Protein AF-K9PIJ1-F1 (afdb_monomer)

pLDDT: mean 79.48, std 16.24, range [46.06, 96.81]

Sequence (93 aa):
MLSHLKSKKNILQNTKIRVSGTPSKIALCIIFFIILPICTFTTFSYIFSLFTYDEASSNPTSIPWIDNKSECLHTHRTWQDNKCWDAEHNPTF

Nearest PDB structures (foldseek):
  4bpx-assembly1_D  TM=5.074E-01  e=7.987E+00  Homo sapiens

Radius of gyration: 33.34 Å; Cα contacts (8 Å, |Δi|>4): 64; chains: 1; bounding box: 43×40×91 Å

Solvent-accessible surface area (backbone atoms only — not comparable to full-atom values): 5657 Å² total; per-residue (Å²): 118,71,66,60,54,54,52,53,52,55,54,61,62,69,68,59,77,80,76,87,55,66,65,67,62,54,52,51,50,54,51,48,69,54,48,50,57,51,55,51,48,53,53,48,52,52,55,49,49,62,72,63,66,74,69,76,64,58,50,60,43,74,46,89,89,44,84,45,65,70,61,28,50,73,70,76,37,49,72,55,94,88,34,23,34,42,56,88,40,41,86,90,110

Foldseek 3Di:
DVVVVVVVVVVVVVPPPPPPDDVVVVVVVVVCVVVVVVVVVVVVVVVVVVVPPPDLPQPKDWDPVDQDPVVLVVVVFDQDPSTTIDRPDRPVD

Secondary structure (DSSP, 8-state):
-HHHHHHHHHHHHHT-----S-HHHHHHHHHHHHHHHHHHHHHHHHHHHHHS--------EEETT---HHHHHHTT-EEETTEEEE----TT-

Structure (mmCIF, N/CA/C/O backbone):
data_AF-K9PIJ1-F1
#
_entry.id   AF-K9PIJ1-F1
#
loop_
_atom_site.group_PDB
_atom_site.id
_atom_site.type_symbol
_atom_site.label_atom_id
_atom_site.label_alt_id
_atom_site.label_comp_id
_atom_site.label_asym_id
_atom_site.label_entity_id
_atom_site.label_seq_id
_atom_site.pdbx_PDB_ins_code
_atom_site.Cartn_x
_atom_site.Cartn_y
_atom_site.Cartn_z
_atom_site.occupancy
_atom_site.B_iso_or_equiv
_atom_site.auth_seq_id
_atom_site.auth_comp_id
_atom_site.auth_asym_id
_atom_site.auth_atom_id
_atom_site.pdbx_PDB_model_num
ATOM 1 N N . MET A 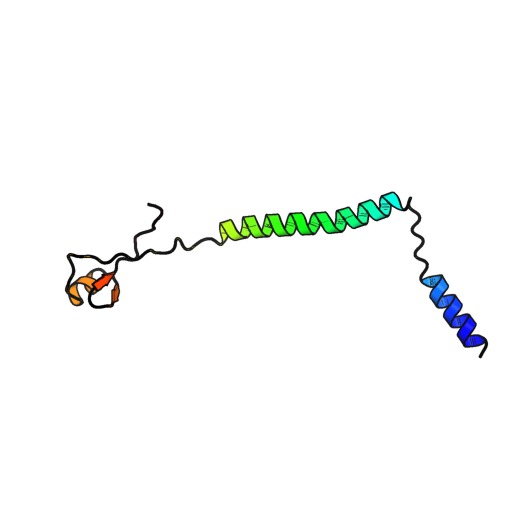1 1 ? -12.175 -27.602 54.481 1.00 55.97 1 MET A N 1
ATOM 2 C CA . MET A 1 1 ? -13.161 -27.126 53.477 1.00 55.97 1 MET A CA 1
ATOM 3 C C . MET A 1 1 ? -13.527 -25.641 53.639 1.00 55.97 1 MET A C 1
ATOM 5 O O . MET A 1 1 ? -13.556 -24.928 52.645 1.00 55.97 1 MET A O 1
ATOM 9 N N . LEU A 1 2 ? -13.726 -25.133 54.864 1.00 57.50 2 LEU A N 1
ATOM 10 C CA . LEU A 1 2 ? -14.074 -23.721 55.134 1.00 57.50 2 LEU A CA 1
ATOM 11 C C . LEU A 1 2 ? -12.984 -22.683 54.774 1.00 57.50 2 LEU A C 1
ATOM 13 O O . LEU A 1 2 ? -13.304 -21.554 54.404 1.00 57.50 2 LEU A O 1
ATOM 17 N N . SER A 1 3 ? -11.702 -23.054 54.822 1.00 57.59 3 SER A N 1
ATOM 18 C CA . SER A 1 3 ? -10.574 -22.161 54.498 1.00 57.59 3 SER A CA 1
ATOM 19 C C . SER A 1 3 ? -10.509 -21.768 53.015 1.00 57.59 3 SER A C 1
ATOM 21 O O . SER A 1 3 ? -10.215 -20.616 52.695 1.00 57.59 3 SER A O 1
ATOM 23 N N . HIS A 1 4 ? -10.865 -22.683 52.108 1.00 54.81 4 HIS A N 1
ATOM 24 C CA . HIS A 1 4 ? -10.907 -22.423 50.664 1.00 54.81 4 HIS A CA 1
ATOM 25 C C . HIS A 1 4 ? -12.021 -21.449 50.268 1.00 54.81 4 HIS A C 1
ATOM 27 O O . HIS A 1 4 ? -11.826 -20.614 49.386 1.00 54.81 4 HIS A O 1
ATOM 33 N N . LEU A 1 5 ? -13.172 -21.513 50.944 1.00 60.50 5 LEU A N 1
ATOM 34 C CA . LEU A 1 5 ? -14.277 -20.580 50.711 1.00 60.50 5 LEU A CA 1
ATOM 35 C C . LEU A 1 5 ? -13.913 -19.166 51.171 1.00 60.50 5 LEU A C 1
ATOM 37 O O . LEU A 1 5 ? -14.212 -18.197 50.475 1.00 60.50 5 LEU A O 1
ATOM 41 N N . LYS A 1 6 ? -13.202 -19.042 52.297 1.00 57.25 6 LYS A N 1
ATOM 42 C CA . LYS A 1 6 ? -12.710 -17.753 52.805 1.00 57.25 6 LYS A CA 1
ATOM 43 C C . LYS A 1 6 ? -11.649 -17.148 51.875 1.00 57.25 6 LYS A C 1
ATOM 45 O O . LYS A 1 6 ? -11.713 -15.961 51.572 1.00 57.25 6 LYS A O 1
ATOM 50 N N . SER A 1 7 ? -10.742 -17.977 51.352 1.00 59.75 7 SER A N 1
ATOM 51 C CA . SER A 1 7 ? -9.727 -17.576 50.366 1.00 59.75 7 SER A CA 1
ATOM 52 C C . SER A 1 7 ? -10.351 -17.096 49.046 1.00 59.75 7 SER A C 1
ATOM 54 O O . SER A 1 7 ? -10.058 -15.985 48.605 1.00 59.75 7 SER A O 1
ATOM 56 N N . LYS A 1 8 ? -11.306 -17.845 48.470 1.00 57.50 8 LYS A N 1
ATOM 57 C CA . LYS A 1 8 ? -12.029 -17.419 47.255 1.00 57.50 8 LYS A CA 1
ATOM 58 C C . LYS A 1 8 ? -12.810 -16.120 47.451 1.00 57.50 8 LYS A C 1
ATOM 60 O O . LYS A 1 8 ? -12.824 -15.280 46.556 1.00 57.50 8 LYS A O 1
ATOM 65 N N . LYS A 1 9 ? -13.438 -15.936 48.616 1.00 56.56 9 LYS A N 1
ATOM 66 C CA . LYS A 1 9 ? -14.203 -14.722 48.933 1.00 56.56 9 LYS A CA 1
ATOM 67 C C . LYS A 1 9 ? -13.300 -13.486 49.005 1.00 56.56 9 LYS A C 1
ATOM 69 O O . LYS A 1 9 ? -13.679 -12.440 48.493 1.00 56.56 9 LYS A O 1
ATOM 74 N N . ASN A 1 10 ? -12.094 -13.630 49.551 1.00 54.22 10 ASN A N 1
ATOM 75 C CA . ASN A 1 10 ? -11.105 -12.553 49.606 1.00 54.22 10 ASN A CA 1
ATOM 76 C C . ASN A 1 10 ? -10.526 -12.214 48.223 1.00 54.22 10 ASN A C 1
ATOM 78 O O . ASN A 1 10 ? -10.308 -11.042 47.939 1.00 54.22 10 ASN A O 1
ATOM 82 N N . ILE A 1 11 ? -10.335 -13.204 47.342 1.00 57.62 11 ILE A N 1
ATOM 83 C CA . ILE A 1 11 ? -9.883 -12.978 45.957 1.00 57.62 11 ILE A CA 1
ATOM 84 C C . ILE A 1 11 ? -10.955 -12.227 45.154 1.00 57.62 11 ILE A C 1
ATOM 86 O O . ILE A 1 11 ? -10.649 -11.215 44.531 1.00 57.62 11 ILE A O 1
ATOM 90 N N . LEU A 1 12 ? -12.222 -12.654 45.234 1.00 56.91 12 LEU A N 1
ATOM 91 C CA . LEU A 1 12 ? -13.333 -12.030 44.500 1.00 56.91 12 LEU A CA 1
ATOM 92 C C . LEU A 1 12 ? -13.630 -10.595 44.972 1.00 56.91 12 LEU A C 1
ATOM 94 O O . LEU A 1 12 ? -14.048 -9.746 44.189 1.00 56.91 12 LEU A O 1
ATOM 98 N N . GLN A 1 13 ? -13.418 -10.315 46.261 1.00 56.06 13 GLN A N 1
ATOM 99 C CA . GLN A 1 13 ? -13.567 -8.971 46.823 1.00 56.06 13 GLN A CA 1
ATOM 100 C C . GLN A 1 13 ? -12.422 -8.031 46.423 1.00 56.06 13 GLN A C 1
ATOM 102 O O . GLN A 1 13 ? -12.651 -6.827 46.315 1.00 56.06 13 GLN A O 1
ATOM 107 N N . ASN A 1 14 ? -11.226 -8.565 46.157 1.00 52.00 14 ASN A N 1
ATOM 108 C CA . ASN A 1 14 ? -10.067 -7.787 45.715 1.00 52.00 14 ASN A CA 1
ATOM 109 C C . ASN A 1 14 ? -10.168 -7.388 44.226 1.00 52.00 14 ASN A C 1
ATOM 111 O O . ASN A 1 14 ? -9.649 -6.356 43.821 1.00 52.00 14 ASN A O 1
ATOM 115 N N . THR A 1 15 ? -10.929 -8.130 43.411 1.00 54.44 15 THR A N 1
ATOM 116 C CA . THR A 1 15 ? -11.199 -7.789 41.996 1.00 54.44 15 THR A CA 1
ATOM 117 C C . THR A 1 15 ? -12.34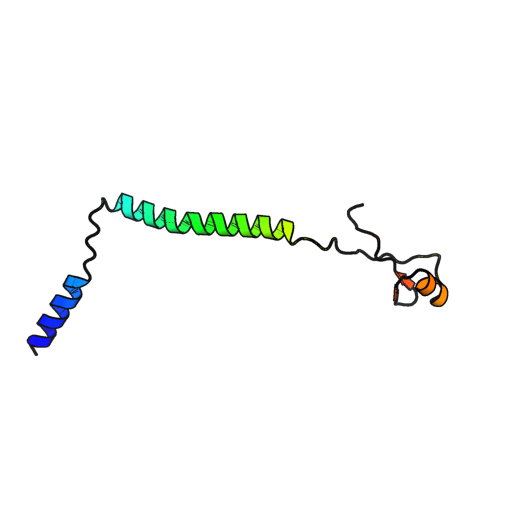3 -6.785 41.801 1.00 54.44 15 THR A C 1
ATOM 119 O O . THR A 1 15 ? -12.776 -6.538 40.675 1.00 54.44 15 THR A O 1
ATOM 122 N N . LYS A 1 16 ? -12.868 -6.176 42.871 1.00 46.06 16 LYS A N 1
ATOM 123 C CA . LYS A 1 16 ? -13.875 -5.118 42.751 1.00 46.06 16 LYS A CA 1
ATOM 124 C C . LYS A 1 16 ? -13.175 -3.792 42.471 1.00 46.06 16 LYS A C 1
ATOM 126 O O . LYS A 1 16 ? -12.969 -2.988 43.378 1.00 46.06 16 LYS A O 1
ATOM 131 N N . ILE A 1 17 ? -12.819 -3.571 41.206 1.00 62.22 17 ILE A N 1
ATOM 132 C CA . ILE A 1 17 ? -12.352 -2.274 40.710 1.00 62.22 17 ILE A CA 1
ATOM 133 C C . ILE A 1 17 ? -13.427 -1.243 41.077 1.00 62.22 17 ILE A C 1
ATOM 135 O O . ILE A 1 17 ? -14.514 -1.224 40.497 1.00 62.22 17 ILE A O 1
ATOM 139 N N . ARG A 1 18 ? -13.166 -0.414 42.097 1.00 55.69 18 ARG A N 1
ATOM 140 C CA . ARG A 1 18 ? -14.022 0.730 42.427 1.00 55.69 18 ARG A CA 1
ATOM 141 C C . ARG A 1 18 ? -13.834 1.772 41.338 1.00 55.69 18 ARG A C 1
ATOM 143 O O . ARG A 1 18 ? -13.020 2.680 41.445 1.00 55.69 18 ARG A O 1
ATOM 150 N N . VAL A 1 19 ? -14.638 1.629 40.300 1.00 56.62 19 VAL A N 1
ATOM 151 C CA . VAL A 1 19 ? -14.984 2.691 39.367 1.00 56.62 19 VAL A CA 1
ATOM 152 C C . VAL A 1 19 ? -15.766 3.743 40.166 1.00 56.62 19 VAL A C 1
ATOM 154 O O . VAL A 1 19 ? -16.987 3.705 40.277 1.00 56.62 19 VAL A O 1
ATOM 157 N N . SER A 1 20 ? -15.029 4.649 40.811 1.00 61.00 20 SER A N 1
ATOM 158 C CA . SER A 1 20 ? -15.562 5.843 41.473 1.00 61.00 20 SER A CA 1
ATOM 159 C C . SER A 1 20 ? -15.551 7.001 40.480 1.00 61.00 20 SER A C 1
ATOM 161 O O . SER A 1 20 ? -14.809 7.969 40.607 1.00 61.00 20 SER A O 1
ATOM 163 N N . GLY A 1 21 ? -16.363 6.861 39.446 1.00 57.72 21 GLY A N 1
ATOM 164 C CA . GLY A 1 21 ? -16.697 7.899 38.485 1.00 57.72 21 GLY A CA 1
ATOM 165 C C . GLY A 1 21 ? -18.095 7.584 37.989 1.00 57.72 21 GLY A C 1
ATOM 166 O O . GLY A 1 21 ? -18.448 6.408 37.891 1.00 57.72 21 GLY A O 1
ATOM 16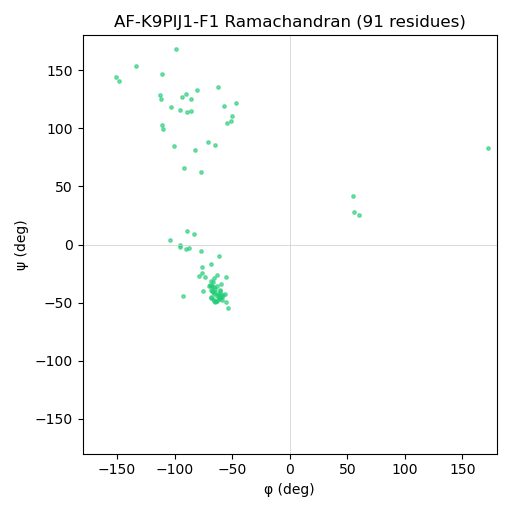7 N N . THR A 1 22 ? -18.914 8.604 37.729 1.00 70.75 22 THR A N 1
ATOM 168 C CA . THR A 1 22 ? -20.226 8.394 37.108 1.00 70.75 22 THR A CA 1
ATOM 169 C C . THR A 1 22 ? -20.036 7.445 35.918 1.00 70.75 22 THR A C 1
ATOM 171 O O . THR A 1 22 ? -19.204 7.741 35.059 1.00 70.75 22 THR A O 1
ATOM 174 N N . PRO A 1 23 ? -20.712 6.281 35.877 1.00 76.94 23 PRO A N 1
ATOM 175 C CA . PRO A 1 23 ? -20.393 5.197 34.939 1.00 76.94 23 PRO A CA 1
ATOM 176 C C . PRO A 1 23 ? -20.407 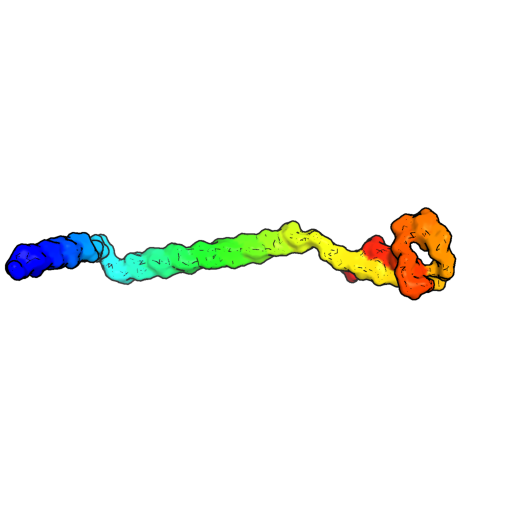5.667 33.478 1.00 76.94 23 PRO A C 1
ATOM 178 O O . PRO A 1 23 ? -19.621 5.193 32.662 1.00 76.94 23 PRO A O 1
ATOM 181 N N . SER A 1 24 ? -21.210 6.691 33.182 1.00 80.75 24 SER A N 1
ATOM 182 C CA . SER A 1 24 ? -21.236 7.407 31.908 1.00 80.75 24 SER A CA 1
ATOM 183 C C . SER A 1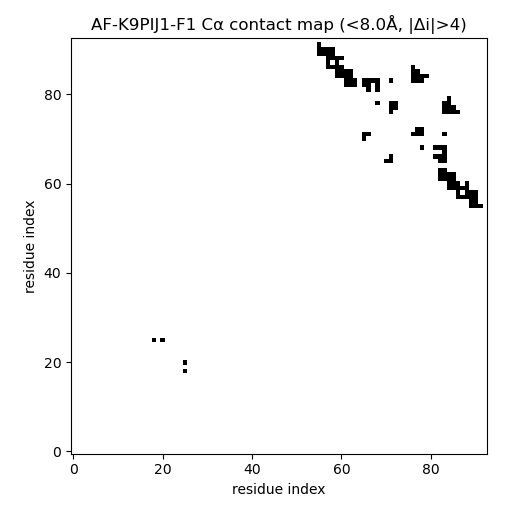 24 ? -19.891 8.032 31.521 1.00 80.75 24 SER A C 1
ATOM 185 O O . SER A 1 24 ? -19.479 7.907 30.375 1.00 80.75 24 SER A O 1
ATOM 187 N N . LYS A 1 25 ? -19.168 8.672 32.449 1.00 85.81 25 LYS A N 1
ATOM 188 C CA . LYS A 1 25 ? -17.858 9.283 32.158 1.00 85.81 25 LYS A CA 1
ATOM 189 C C . LYS A 1 25 ? -16.810 8.232 31.811 1.00 85.81 25 LYS A C 1
ATOM 191 O O . LYS A 1 25 ? -15.994 8.453 30.929 1.00 85.81 25 LYS A O 1
ATOM 196 N N . ILE A 1 26 ? -16.859 7.077 32.468 1.00 86.69 26 ILE A N 1
ATOM 197 C CA . ILE A 1 26 ? -15.906 5.988 32.226 1.00 86.69 26 ILE A CA 1
ATOM 198 C C . ILE A 1 26 ? -16.218 5.267 30.919 1.00 86.69 26 ILE A C 1
ATOM 200 O O . ILE A 1 26 ? -15.296 4.990 30.158 1.00 86.69 26 ILE A O 1
ATOM 204 N N . ALA A 1 27 ? -17.496 5.050 30.606 1.00 87.25 27 ALA A N 1
ATOM 205 C CA . ALA A 1 27 ? -17.907 4.548 29.298 1.00 87.25 27 ALA A CA 1
ATOM 206 C C . ALA A 1 27 ? -17.448 5.482 28.164 1.00 87.25 27 ALA A C 1
ATOM 208 O O . ALA A 1 27 ? -16.870 5.014 27.186 1.00 87.25 27 ALA A O 1
ATOM 209 N N . LEU A 1 28 ? -17.622 6.799 28.327 1.00 88.38 28 LEU A N 1
ATOM 210 C CA . LEU A 1 28 ? -17.142 7.791 27.362 1.00 88.38 28 LEU A CA 1
ATOM 211 C C . LEU A 1 28 ? -15.618 7.760 27.206 1.00 88.38 28 LEU A C 1
ATOM 213 O O . LEU A 1 28 ? -15.134 7.776 26.078 1.00 88.38 28 LEU A O 1
ATOM 217 N N . CYS A 1 29 ? -14.865 7.657 28.306 1.00 89.56 29 CYS A N 1
ATOM 218 C CA . CYS A 1 29 ? -13.412 7.512 28.240 1.00 89.56 29 CYS A CA 1
ATOM 219 C C . CYS A 1 29 ? -13.008 6.262 27.451 1.00 89.56 29 CYS A C 1
ATOM 221 O O . CYS A 1 29 ? -12.170 6.357 26.563 1.00 89.56 29 CYS A O 1
ATOM 223 N N . ILE A 1 30 ? -13.615 5.105 27.728 1.00 90.75 30 ILE A N 1
ATOM 224 C CA . ILE A 1 30 ? -13.288 3.848 27.037 1.00 90.75 30 ILE A CA 1
ATOM 225 C C . ILE A 1 30 ? -13.554 3.968 25.534 1.00 90.75 30 ILE A C 1
ATOM 227 O O . ILE A 1 30 ? -12.697 3.611 24.731 1.00 90.75 30 ILE A O 1
ATOM 231 N N . ILE A 1 31 ? -14.709 4.514 25.150 1.00 91.62 31 ILE A N 1
ATOM 232 C CA . ILE A 1 31 ? -15.061 4.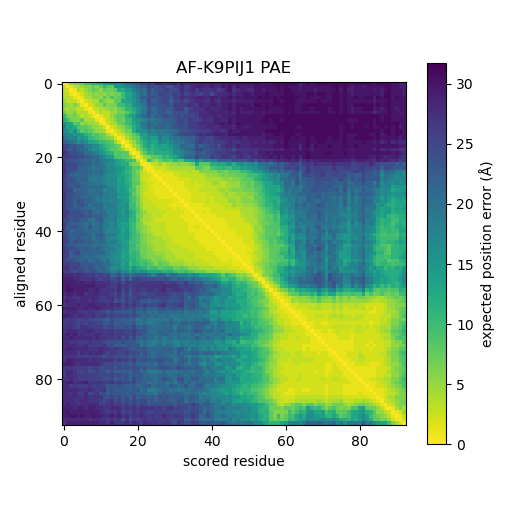725 23.742 1.00 91.62 31 ILE A CA 1
ATOM 233 C C . ILE A 1 31 ? -14.050 5.662 23.074 1.00 91.62 31 ILE A C 1
ATOM 235 O O . ILE A 1 31 ? -13.548 5.359 21.996 1.00 91.62 31 ILE A O 1
ATOM 239 N N . PHE A 1 32 ? -13.694 6.763 23.733 1.00 94.19 32 PHE A N 1
ATOM 240 C CA . PHE A 1 32 ? -12.711 7.716 23.228 1.00 94.19 32 PHE A CA 1
ATOM 241 C C . PHE A 1 32 ? -11.331 7.076 23.024 1.00 94.19 32 PHE A C 1
ATOM 243 O O . PHE A 1 32 ? -10.733 7.234 21.963 1.00 94.19 32 PHE A O 1
ATOM 250 N N . PHE A 1 33 ? -10.863 6.282 23.991 1.00 93.31 33 PHE A N 1
ATOM 251 C CA . PHE A 1 33 ? -9.586 5.571 23.902 1.00 93.31 33 PHE A CA 1
ATOM 252 C C . PHE A 1 33 ? -9.563 4.460 22.851 1.00 93.31 33 PHE A C 1
ATOM 254 O O . PHE A 1 33 ? -8.478 4.039 22.474 1.00 93.31 33 PHE A O 1
ATOM 261 N N . ILE A 1 34 ? -10.715 3.991 22.367 1.00 94.38 34 ILE A N 1
ATOM 262 C CA . ILE A 1 34 ? -10.798 3.016 21.271 1.00 94.38 34 ILE A CA 1
ATOM 263 C C . ILE A 1 34 ? -10.930 3.727 19.921 1.00 94.38 34 ILE A C 1
ATOM 265 O O . ILE A 1 34 ? -10.242 3.374 18.969 1.00 94.38 34 ILE A O 1
ATOM 269 N N . ILE A 1 35 ? -11.784 4.748 19.827 1.00 95.75 35 ILE A N 1
ATOM 270 C CA . ILE A 1 35 ? -12.042 5.458 18.567 1.00 95.75 35 ILE A CA 1
ATOM 271 C C . ILE A 1 35 ? -10.815 6.253 18.127 1.00 95.75 35 ILE A C 1
ATOM 273 O O . ILE A 1 35 ? -10.431 6.171 16.963 1.00 95.75 35 ILE A O 1
ATOM 277 N N . LEU A 1 36 ? -10.177 6.990 19.043 1.00 94.50 36 LEU A N 1
ATOM 278 C CA . LEU A 1 36 ? -9.005 7.793 18.711 1.00 94.50 36 LEU A CA 1
ATOM 279 C C . LEU A 1 36 ? -7.892 6.993 18.021 1.00 94.50 36 LEU A C 1
ATOM 281 O O . LEU A 1 36 ? -7.516 7.398 16.923 1.00 94.50 36 LEU A O 1
ATOM 285 N N . PRO A 1 37 ? -7.378 5.876 18.582 1.00 95.75 37 PRO A N 1
ATOM 286 C CA . PRO A 1 37 ? -6.289 5.147 17.947 1.00 95.75 37 PRO A CA 1
ATOM 287 C C . PRO A 1 37 ? -6.694 4.577 16.588 1.00 95.75 37 PRO A C 1
ATOM 289 O O . PRO A 1 37 ? -5.881 4.595 15.669 1.00 95.75 37 PRO A O 1
ATOM 292 N N . ILE A 1 38 ? -7.945 4.131 16.420 1.00 96.81 38 ILE A N 1
ATOM 293 C CA . ILE A 1 38 ? -8.448 3.634 15.130 1.00 96.81 38 ILE A CA 1
ATOM 294 C C . ILE A 1 38 ? -8.455 4.761 14.089 1.00 96.81 38 ILE A C 1
ATOM 296 O O . ILE A 1 38 ? -7.937 4.591 12.984 1.00 96.81 38 ILE A O 1
ATOM 300 N N . CYS A 1 39 ? -8.995 5.930 14.433 1.00 95.94 39 CYS A N 1
ATOM 301 C CA . CYS A 1 39 ? -9.021 7.090 13.543 1.00 95.94 39 CYS A CA 1
ATOM 302 C C . CYS A 1 39 ? -7.609 7.574 13.195 1.00 95.94 39 CYS A C 1
ATOM 304 O O . CYS A 1 39 ? -7.320 7.857 12.034 1.00 95.94 39 CYS A O 1
ATOM 306 N N . THR A 1 40 ? -6.703 7.634 14.171 1.00 96.12 40 THR A N 1
ATOM 307 C CA . THR A 1 40 ? -5.313 8.026 13.912 1.00 96.12 40 THR A CA 1
ATOM 308 C C . THR A 1 40 ? -4.582 6.992 13.071 1.00 96.12 40 THR A C 1
ATOM 310 O O . THR A 1 40 ? -3.841 7.361 12.171 1.00 96.12 40 THR A O 1
ATOM 313 N N . PHE A 1 41 ? -4.809 5.700 13.318 1.00 96.62 41 PHE A N 1
ATOM 314 C CA . PHE A 1 41 ? -4.156 4.630 12.573 1.00 96.62 41 PHE A CA 1
ATOM 315 C C . PHE A 1 41 ? -4.605 4.639 11.115 1.00 96.62 41 PHE A C 1
ATOM 317 O O . PHE A 1 41 ? -3.774 4.655 10.221 1.00 96.62 41 PHE A O 1
ATOM 324 N N . THR A 1 42 ? -5.913 4.718 10.868 1.00 96.12 42 THR A N 1
ATOM 325 C CA . THR A 1 42 ? -6.469 4.747 9.506 1.00 96.12 42 THR A CA 1
ATOM 326 C C . THR A 1 42 ? -6.030 5.977 8.714 1.00 96.12 42 THR A C 1
ATOM 328 O O . THR A 1 42 ? -5.620 5.843 7.562 1.00 96.12 42 THR A O 1
ATOM 331 N N . THR A 1 43 ? -6.052 7.167 9.321 1.00 96.06 43 THR A N 1
ATOM 332 C CA . THR A 1 43 ? -5.577 8.396 8.661 1.00 96.06 43 THR A CA 1
ATOM 333 C C . THR A 1 43 ? -4.074 8.353 8.398 1.00 96.06 43 THR A C 1
ATOM 335 O O . THR A 1 43 ? -3.643 8.681 7.294 1.00 96.06 43 THR A O 1
ATOM 338 N N . PHE A 1 44 ? -3.279 7.880 9.361 1.00 95.94 44 PHE A N 1
ATOM 339 C CA . PHE A 1 44 ? -1.843 7.689 9.183 1.00 95.94 44 PHE A CA 1
ATOM 340 C C . PHE A 1 44 ? -1.535 6.674 8.080 1.00 95.94 44 PHE A C 1
ATOM 342 O O . PHE A 1 44 ? -0.725 6.970 7.211 1.00 95.94 44 PHE A O 1
ATOM 349 N N . SER A 1 45 ? -2.199 5.515 8.057 1.00 93.69 45 SER A N 1
ATOM 350 C CA . SER A 1 45 ? -2.016 4.499 7.014 1.00 93.69 45 SER A CA 1
ATOM 351 C C . SER A 1 45 ? -2.357 5.027 5.625 1.00 93.69 45 SER A C 1
ATOM 353 O O . SER A 1 45 ? -1.635 4.735 4.678 1.00 93.69 45 SER A O 1
ATOM 355 N N . TYR A 1 46 ? -3.421 5.821 5.494 1.00 92.69 46 TYR A N 1
ATOM 356 C CA . TYR A 1 46 ? -3.786 6.434 4.219 1.00 92.69 46 TYR A CA 1
ATOM 357 C C . TYR A 1 46 ? -2.728 7.436 3.747 1.00 92.69 46 TYR A C 1
ATOM 359 O O . TYR A 1 46 ? -2.255 7.350 2.620 1.00 92.69 46 TYR A O 1
ATOM 367 N N . ILE A 1 47 ? -2.305 8.346 4.627 1.00 92.50 47 ILE A N 1
ATOM 368 C CA . ILE A 1 47 ? -1.259 9.328 4.320 1.00 92.50 47 ILE A CA 1
ATOM 369 C C . ILE A 1 47 ? 0.058 8.621 3.978 1.00 92.50 47 ILE A C 1
ATOM 371 O O . ILE A 1 47 ? 0.696 8.953 2.987 1.00 92.50 47 ILE A O 1
ATOM 375 N N . PHE A 1 48 ? 0.442 7.615 4.761 1.00 91.12 48 PHE A N 1
ATOM 376 C CA . PHE A 1 48 ? 1.623 6.800 4.503 1.00 91.12 48 PHE A CA 1
ATOM 377 C C . PHE A 1 48 ? 1.531 6.099 3.146 1.00 91.12 48 PHE A C 1
ATOM 379 O O . PHE A 1 48 ? 2.490 6.146 2.388 1.00 91.12 48 PHE A O 1
ATOM 386 N N . SER A 1 49 ? 0.364 5.550 2.794 1.00 86.56 49 SER A N 1
ATOM 387 C CA . SER A 1 49 ? 0.129 4.947 1.480 1.00 86.56 49 SER A CA 1
ATOM 388 C C . SER A 1 49 ? 0.328 5.932 0.331 1.00 86.56 49 SER A C 1
ATOM 390 O O . SER A 1 49 ? 0.773 5.502 -0.726 1.00 86.56 49 SER A O 1
ATOM 392 N N . LEU A 1 50 ? 0.001 7.216 0.507 1.00 83.62 50 LEU A N 1
ATOM 393 C CA . LEU A 1 50 ? 0.250 8.242 -0.510 1.00 83.62 50 LEU A CA 1
ATOM 394 C C . LEU A 1 50 ? 1.746 8.524 -0.680 1.00 83.62 50 LEU A C 1
ATOM 396 O O . LEU A 1 50 ? 2.187 8.770 -1.793 1.00 83.62 50 LEU A O 1
ATOM 400 N N . PHE A 1 51 ? 2.523 8.466 0.404 1.00 80.94 51 PHE A N 1
ATOM 401 C CA . PHE A 1 51 ? 3.978 8.642 0.353 1.00 80.94 51 PHE A CA 1
ATOM 402 C C . PHE A 1 51 ? 4.724 7.397 -0.131 1.00 80.94 51 PHE A C 1
ATOM 404 O O . PHE A 1 51 ? 5.817 7.519 -0.663 1.00 80.94 51 PHE A O 1
ATOM 411 N N . THR A 1 52 ? 4.164 6.203 0.067 1.00 72.31 52 THR A N 1
ATOM 412 C CA . THR A 1 52 ? 4.726 4.954 -0.465 1.00 72.31 52 THR A CA 1
ATOM 413 C C . THR A 1 52 ? 4.200 4.605 -1.849 1.00 72.31 52 THR A C 1
ATOM 415 O O . THR A 1 52 ? 4.626 3.599 -2.409 1.00 72.31 52 THR A O 1
ATOM 418 N N . TYR A 1 53 ? 3.259 5.379 -2.396 1.00 63.19 53 TYR A N 1
ATOM 419 C CA . TYR A 1 53 ? 2.861 5.261 -3.795 1.00 63.19 53 TYR A CA 1
ATOM 420 C C . TYR A 1 53 ? 3.927 5.928 -4.671 1.00 63.19 53 TYR A C 1
ATOM 422 O O . TYR A 1 53 ? 3.677 6.922 -5.342 1.00 63.19 53 TYR A O 1
ATOM 430 N N . ASP A 1 54 ? 5.135 5.381 -4.620 1.00 65.25 54 ASP A N 1
ATOM 431 C CA . ASP A 1 54 ? 6.182 5.617 -5.596 1.00 65.25 54 ASP A CA 1
ATOM 432 C C . ASP A 1 54 ? 6.368 4.311 -6.348 1.00 65.25 54 ASP A C 1
ATOM 434 O O . ASP A 1 54 ? 6.873 3.331 -5.815 1.00 65.25 54 ASP A O 1
ATOM 438 N N . GLU A 1 55 ? 5.809 4.321 -7.546 1.00 59.16 55 GLU A N 1
ATOM 439 C CA . GLU A 1 55 ? 6.154 3.584 -8.757 1.00 59.16 55 GLU A CA 1
ATOM 440 C C . GLU A 1 55 ? 4.973 3.945 -9.656 1.00 59.16 55 GLU A C 1
ATOM 442 O O . GLU A 1 55 ? 3.946 3.259 -9.692 1.00 59.16 55 GLU A O 1
ATOM 447 N N . ALA A 1 56 ? 5.057 5.112 -10.307 1.00 60.25 56 ALA A N 1
ATOM 448 C CA . ALA A 1 56 ? 4.227 5.357 -11.472 1.00 60.25 56 ALA A CA 1
ATOM 449 C C . ALA A 1 56 ? 4.445 4.146 -12.365 1.00 60.25 56 ALA A C 1
ATOM 451 O O . ALA A 1 56 ? 5.551 3.978 -12.872 1.00 60.25 56 ALA A O 1
ATOM 452 N N . SER A 1 57 ? 3.454 3.252 -12.440 1.00 63.69 57 SER A N 1
ATOM 453 C CA . SER A 1 57 ? 3.598 1.997 -13.164 1.00 63.69 57 SER A CA 1
ATOM 454 C C . SER A 1 57 ? 4.147 2.361 -14.534 1.00 63.69 57 SER A C 1
ATOM 456 O O . SER A 1 57 ? 3.458 3.053 -15.291 1.00 63.69 57 SER A O 1
ATOM 458 N N . SER A 1 58 ? 5.403 2.006 -14.808 1.00 67.75 58 SER A N 1
ATOM 459 C CA . SER A 1 58 ? 5.953 2.183 -16.140 1.00 67.75 58 SER A CA 1
ATOM 460 C C . SER A 1 58 ? 5.015 1.404 -17.047 1.00 67.75 58 SER A C 1
ATOM 462 O O . SER A 1 58 ? 4.752 0.222 -16.807 1.00 67.75 58 SER A O 1
ATOM 464 N N . ASN A 1 59 ? 4.389 2.097 -17.994 1.00 75.00 59 ASN A N 1
ATOM 465 C CA . ASN A 1 59 ? 3.529 1.463 -18.979 1.00 75.00 59 ASN A CA 1
ATOM 466 C C . ASN A 1 59 ? 4.368 1.354 -20.242 1.00 75.00 59 ASN A C 1
ATOM 468 O O . ASN A 1 59 ? 4.331 2.269 -21.070 1.00 75.00 59 ASN A O 1
ATOM 472 N N . PRO A 1 60 ? 5.183 0.289 -20.365 1.00 82.25 60 PRO A N 1
ATOM 473 C CA . PRO A 1 60 ? 6.113 0.201 -21.459 1.00 82.25 60 PRO A CA 1
ATOM 474 C C . PRO A 1 60 ? 5.347 0.164 -22.777 1.00 82.25 60 PRO A C 1
ATOM 476 O O . PRO A 1 60 ? 4.361 -0.561 -22.923 1.00 82.25 60 PRO A O 1
ATOM 479 N N . THR A 1 61 ? 5.814 0.937 -23.750 1.00 87.69 61 THR A N 1
ATOM 480 C CA . THR A 1 61 ? 5.234 0.971 -25.094 1.00 87.69 61 THR A CA 1
ATOM 481 C C . THR A 1 61 ? 6.191 0.352 -26.097 1.00 87.69 61 THR A C 1
ATOM 483 O O . THR A 1 61 ? 7.411 0.449 -25.960 1.00 87.69 61 THR A O 1
ATOM 486 N N . SER A 1 62 ? 5.649 -0.308 -27.117 1.00 91.38 62 SER A N 1
ATOM 487 C CA . SER A 1 62 ? 6.470 -0.856 -28.191 1.00 91.38 62 SER A CA 1
ATOM 488 C C . SER A 1 62 ? 6.830 0.232 -29.201 1.00 91.38 62 SER A C 1
ATOM 490 O O . SER A 1 62 ? 5.935 0.929 -29.680 1.00 91.38 62 SER A O 1
ATOM 492 N N . ILE A 1 63 ? 8.100 0.323 -29.594 1.00 91.69 63 ILE A N 1
ATOM 493 C CA . ILE A 1 63 ? 8.572 1.267 -30.613 1.00 91.69 63 ILE A CA 1
ATOM 494 C C . ILE A 1 63 ? 8.394 0.657 -32.010 1.00 91.69 63 ILE A C 1
ATOM 496 O O . ILE A 1 63 ? 9.064 -0.327 -32.328 1.00 91.69 63 ILE A O 1
ATOM 500 N N . PRO A 1 64 ? 7.536 1.228 -32.875 1.00 90.69 64 PRO A N 1
ATOM 501 C CA . PRO A 1 64 ? 7.188 0.599 -34.147 1.00 90.69 64 PRO A CA 1
ATOM 502 C C . PRO A 1 64 ? 8.271 0.720 -35.228 1.00 90.69 64 PRO A C 1
ATOM 504 O O . PRO A 1 64 ? 8.235 -0.042 -36.187 1.00 90.69 64 PRO A O 1
ATOM 507 N N . TRP A 1 65 ? 9.213 1.661 -35.104 1.00 92.38 65 TRP A N 1
ATOM 508 C CA . TRP A 1 65 ? 10.280 1.871 -36.094 1.00 92.38 65 TRP A CA 1
ATOM 509 C C . TRP A 1 65 ? 11.597 1.154 -35.761 1.00 92.38 65 TRP A C 1
ATOM 511 O O . TRP A 1 65 ? 12.524 1.237 -36.557 1.00 92.38 65 TRP A O 1
ATOM 521 N N . ILE A 1 66 ? 11.691 0.463 -34.616 1.00 93.00 66 ILE A N 1
ATOM 522 C CA . ILE A 1 66 ? 12.865 -0.342 -34.242 1.00 93.00 66 ILE A CA 1
ATOM 523 C C . ILE A 1 66 ? 12.477 -1.819 -34.294 1.00 93.00 66 ILE A C 1
ATOM 525 O O . ILE A 1 66 ? 11.889 -2.361 -33.355 1.00 93.00 66 ILE A O 1
ATOM 529 N N . ASP A 1 67 ? 12.842 -2.481 -35.385 1.00 94.44 67 ASP A N 1
ATOM 530 C CA . ASP A 1 67 ? 12.620 -3.911 -35.630 1.00 94.44 67 ASP A CA 1
ATOM 531 C C . ASP A 1 67 ? 13.896 -4.755 -35.453 1.00 94.44 67 ASP A C 1
ATOM 533 O O . ASP A 1 67 ? 13.887 -5.976 -35.632 1.00 94.44 67 ASP A O 1
ATOM 537 N N . ASN A 1 68 ? 14.995 -4.120 -35.037 1.00 95.44 68 ASN A N 1
ATOM 538 C CA . ASN A 1 68 ? 16.2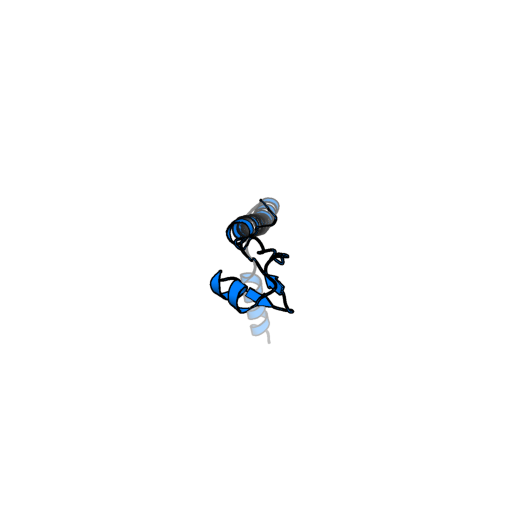86 -4.753 -34.831 1.00 95.44 68 ASN A CA 1
ATOM 539 C C . ASN A 1 68 ? 16.677 -4.786 -33.346 1.00 95.44 68 ASN A C 1
ATOM 541 O O . ASN A 1 68 ? 16.809 -3.756 -32.680 1.00 95.44 68 ASN A O 1
ATOM 545 N N . LYS A 1 69 ? 16.974 -5.989 -32.839 1.00 95.50 69 LYS A N 1
ATOM 546 C CA . LYS A 1 69 ? 17.462 -6.200 -31.469 1.00 95.50 69 LYS A CA 1
ATOM 547 C C . LYS A 1 69 ? 18.724 -5.395 -31.155 1.00 95.50 69 LYS A C 1
ATOM 549 O O . LYS A 1 69 ? 18.830 -4.842 -30.064 1.00 95.50 69 LYS A O 1
ATOM 554 N N . SER A 1 70 ? 19.682 -5.338 -32.079 1.00 96.00 70 SER A N 1
ATOM 555 C CA . SER A 1 70 ? 20.945 -4.623 -31.859 1.00 96.00 70 SER A CA 1
ATOM 556 C C . SER A 1 70 ? 20.718 -3.123 -31.691 1.00 96.00 70 SER A C 1
ATOM 558 O O . SER A 1 70 ? 21.341 -2.501 -30.837 1.00 96.00 70 SER A O 1
ATOM 560 N N . GLU A 1 71 ? 19.817 -2.557 -32.491 1.00 95.44 71 GLU A N 1
ATOM 561 C CA . GLU A 1 71 ? 19.451 -1.143 -32.428 1.00 95.44 71 GLU A CA 1
ATOM 562 C C . GLU A 1 71 ? 18.701 -0.829 -31.131 1.00 95.44 71 GLU A C 1
ATOM 564 O O . GLU A 1 71 ? 19.062 0.107 -30.421 1.00 95.44 71 GLU A O 1
ATOM 569 N N . CYS A 1 72 ? 17.737 -1.674 -30.750 1.00 93.94 72 CYS A N 1
ATOM 570 C CA . CYS A 1 72 ? 17.007 -1.527 -29.493 1.00 93.94 72 CYS A CA 1
ATOM 571 C C . CYS A 1 72 ? 17.949 -1.485 -28.278 1.00 93.94 72 CYS A C 1
ATOM 573 O O . CYS A 1 72 ? 17.887 -0.559 -27.465 1.00 93.94 72 CYS A O 1
ATOM 575 N N . LEU A 1 73 ? 18.877 -2.444 -28.193 1.00 94.38 73 LEU A N 1
ATOM 576 C CA . LEU A 1 73 ? 19.826 -2.540 -27.082 1.00 94.38 73 LEU A CA 1
ATOM 577 C C . LEU A 1 73 ? 20.848 -1.395 -27.072 1.00 94.38 73 LEU A C 1
ATOM 579 O O . LEU A 1 73 ? 21.251 -0.962 -25.995 1.00 94.38 73 LEU A O 1
ATOM 583 N N . HIS A 1 74 ? 21.233 -0.866 -28.239 1.00 96.06 74 HIS A N 1
ATOM 584 C CA . HIS A 1 74 ? 22.093 0.320 -28.329 1.00 96.06 74 HIS A CA 1
ATOM 585 C C . HIS A 1 74 ? 21.423 1.563 -27.723 1.00 96.06 74 HIS A C 1
ATOM 587 O O . HIS A 1 74 ? 22.101 2.468 -27.247 1.00 96.06 74 HIS A O 1
ATOM 593 N N . THR A 1 75 ? 20.090 1.610 -27.707 1.00 90.31 75 THR A N 1
ATOM 594 C CA . THR A 1 75 ? 19.331 2.700 -27.079 1.00 90.31 75 THR A CA 1
ATOM 595 C C . THR A 1 75 ? 19.015 2.473 -25.599 1.00 90.31 75 THR A C 1
ATOM 597 O O . THR A 1 75 ? 18.206 3.205 -25.044 1.00 90.31 75 THR A O 1
ATOM 600 N N . HIS A 1 76 ? 19.631 1.471 -24.957 1.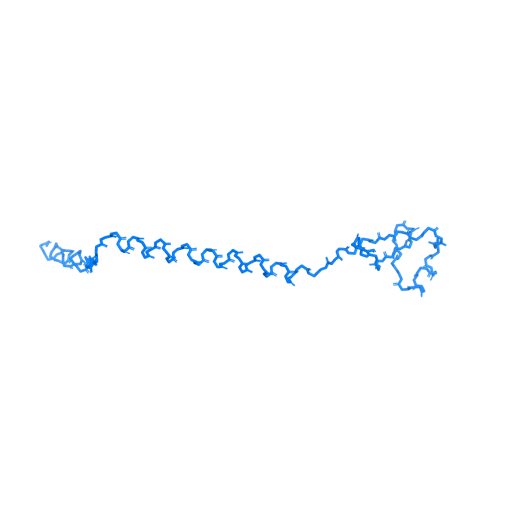00 90.31 76 HIS A N 1
ATOM 601 C CA . HIS A 1 76 ? 19.370 1.089 -23.561 1.00 90.31 76 HIS A CA 1
ATOM 602 C C . HIS A 1 76 ? 17.915 0.672 -23.273 1.00 90.31 76 HIS A C 1
ATOM 604 O O . HIS A 1 76 ? 17.456 0.734 -22.135 1.00 90.31 76 HIS A O 1
ATOM 610 N N . ARG A 1 77 ? 17.199 0.198 -24.297 1.00 91.62 77 ARG A N 1
ATOM 611 C CA . ARG A 1 77 ? 15.815 -0.282 -24.198 1.00 91.62 77 ARG A CA 1
ATOM 612 C C . ARG A 1 77 ? 15.736 -1.801 -24.101 1.00 91.62 77 ARG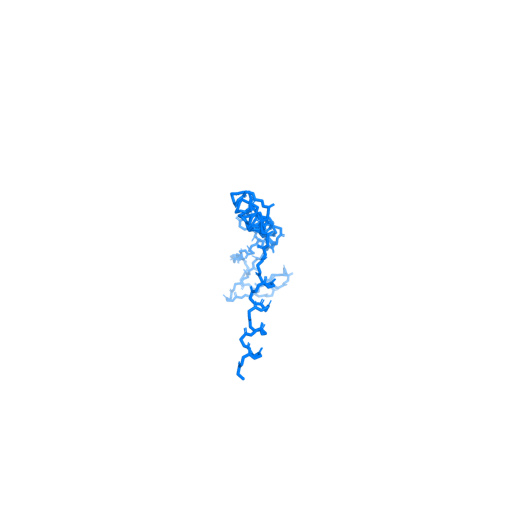 A C 1
ATOM 614 O O . ARG A 1 77 ? 16.714 -2.511 -24.341 1.00 91.62 77 ARG A O 1
ATOM 621 N N . THR A 1 78 ? 14.553 -2.312 -23.767 1.00 93.88 78 THR A N 1
ATOM 622 C CA . THR A 1 78 ? 14.336 -3.753 -23.585 1.00 93.88 78 THR A CA 1
ATOM 623 C C . THR A 1 78 ? 13.832 -4.395 -24.872 1.00 93.88 78 THR A C 1
ATOM 625 O O . THR A 1 78 ? 12.832 -3.969 -25.438 1.00 93.88 78 THR A O 1
ATOM 628 N N . TRP A 1 79 ? 14.495 -5.460 -25.327 1.00 94.62 79 TRP A N 1
ATOM 629 C CA . TRP A 1 79 ? 14.010 -6.278 -26.440 1.00 94.62 79 TRP A CA 1
ATOM 630 C C . TRP A 1 79 ? 13.230 -7.486 -25.919 1.00 94.62 79 TRP A C 1
ATOM 632 O O . TRP A 1 79 ? 13.814 -8.367 -25.284 1.00 94.62 79 TRP A O 1
ATOM 642 N N . GLN A 1 80 ? 11.936 -7.557 -26.223 1.00 94.06 80 GLN A N 1
ATOM 643 C CA . GLN A 1 80 ? 11.052 -8.641 -25.793 1.00 94.06 80 GLN A CA 1
ATOM 644 C C . GLN A 1 80 ? 9.954 -8.882 -26.840 1.00 94.06 80 GLN A C 1
ATOM 646 O O . GLN A 1 80 ? 9.436 -7.938 -27.429 1.00 94.06 80 GLN A O 1
ATOM 651 N N . ASP A 1 81 ? 9.601 -10.149 -27.084 1.00 93.50 81 ASP A N 1
ATOM 652 C CA . ASP A 1 81 ? 8.538 -10.554 -28.023 1.00 93.50 81 ASP A CA 1
ATOM 653 C C . ASP A 1 81 ? 8.711 -9.999 -29.449 1.00 93.50 81 ASP A C 1
ATOM 655 O O . ASP A 1 81 ? 7.761 -9.555 -30.092 1.00 93.50 81 ASP A O 1
ATOM 659 N N . ASN A 1 82 ? 9.956 -10.017 -29.945 1.00 93.62 82 ASN A N 1
ATOM 660 C CA . ASN A 1 82 ? 10.361 -9.444 -31.236 1.00 93.62 82 ASN A CA 1
ATOM 661 C C . ASN A 1 82 ? 10.010 -7.954 -31.401 1.00 93.62 82 ASN A C 1
ATOM 663 O O . ASN A 1 82 ? 9.795 -7.482 -32.517 1.00 93.62 82 ASN A O 1
ATOM 667 N N . LYS A 1 83 ? 9.948 -7.215 -30.292 1.00 94.44 83 LYS A N 1
ATOM 668 C CA . LYS A 1 83 ? 9.693 -5.777 -30.259 1.00 94.44 83 LYS A CA 1
ATOM 669 C C . LYS A 1 83 ? 10.680 -5.084 -29.329 1.00 94.44 83 LYS A C 1
ATOM 671 O O . LYS A 1 83 ? 11.181 -5.675 -28.369 1.00 94.44 83 LYS A O 1
ATOM 676 N N . CYS A 1 84 ? 10.929 -3.811 -29.609 1.00 94.06 84 CYS A N 1
ATOM 677 C CA . CYS A 1 84 ? 11.635 -2.927 -28.695 1.00 94.06 84 CYS A CA 1
ATOM 678 C C . CYS A 1 84 ? 10.634 -2.228 -27.770 1.00 94.06 84 CYS A C 1
ATOM 680 O O . CYS A 1 84 ? 9.658 -1.660 -28.257 1.00 94.06 84 CYS A O 1
ATOM 682 N N . TRP A 1 85 ? 10.876 -2.266 -26.463 1.00 92.75 85 TRP A N 1
ATOM 683 C CA . TRP A 1 85 ? 10.014 -1.699 -25.429 1.00 92.75 85 TRP A CA 1
ATOM 684 C C . TRP A 1 85 ? 10.685 -0.514 -24.744 1.00 92.75 85 TRP A C 1
ATOM 686 O O . TRP A 1 85 ? 11.820 -0.621 -24.269 1.00 92.75 85 TRP A O 1
ATOM 696 N N . ASP A 1 86 ? 9.957 0.595 -24.677 1.00 89.12 86 ASP A N 1
ATOM 697 C CA . ASP A 1 86 ? 10.345 1.816 -23.983 1.00 89.12 86 ASP A CA 1
ATOM 698 C C . ASP A 1 86 ? 9.588 1.932 -22.659 1.00 89.12 86 ASP A C 1
ATOM 700 O O . ASP A 1 86 ? 8.360 1.990 -22.665 1.00 89.12 86 ASP A O 1
ATOM 704 N N . ALA A 1 87 ? 10.322 1.943 -21.546 1.00 83.25 87 ALA A N 1
ATOM 705 C CA . ALA A 1 87 ? 9.792 2.007 -20.185 1.00 83.25 87 ALA A CA 1
ATOM 706 C C . ALA A 1 87 ? 9.747 3.441 -19.619 1.00 83.25 87 ALA A C 1
ATOM 708 O O . ALA A 1 87 ? 9.302 3.637 -18.488 1.00 83.25 87 ALA A O 1
ATOM 709 N N . GLU A 1 88 ? 10.189 4.449 -20.377 1.00 75.62 88 GLU A N 1
ATOM 710 C CA . GLU A 1 88 ? 10.269 5.839 -19.904 1.00 75.62 88 GLU A CA 1
ATOM 711 C C . GLU A 1 88 ? 8.904 6.546 -19.866 1.00 75.62 88 GLU A C 1
ATOM 713 O O . GLU A 1 88 ? 8.791 7.662 -19.359 1.00 75.62 88 GLU A O 1
ATOM 718 N N . HIS A 1 89 ? 7.844 5.899 -20.355 1.00 67.31 89 HIS A N 1
ATOM 719 C CA . HIS A 1 89 ? 6.512 6.489 -20.393 1.00 67.31 89 HIS A CA 1
ATOM 720 C C . HIS A 1 89 ? 5.717 6.217 -19.112 1.00 67.31 89 HIS A C 1
ATOM 722 O O . HIS A 1 89 ? 5.318 5.089 -18.800 1.00 67.31 89 HIS A O 1
ATOM 728 N N . ASN A 1 90 ? 5.447 7.301 -18.388 1.00 60.53 90 ASN A N 1
ATOM 729 C CA . ASN A 1 90 ? 4.469 7.338 -17.315 1.00 60.53 90 ASN A CA 1
ATOM 730 C C . ASN A 1 90 ? 3.084 7.624 -17.929 1.00 60.53 90 ASN A C 1
ATOM 732 O O . ASN A 1 90 ? 2.929 8.643 -18.595 1.00 60.53 90 ASN A O 1
ATOM 736 N N . PRO A 1 91 ? 2.049 6.797 -17.696 1.00 62.12 91 PRO A N 1
ATOM 737 C CA . PRO A 1 91 ? 0.702 7.038 -18.229 1.00 62.12 91 PRO A CA 1
ATOM 738 C C . PRO A 1 91 ? 0.061 8.348 -17.736 1.00 62.12 91 PRO A C 1
ATOM 740 O O . PRO A 1 91 ? -1.004 8.719 -18.226 1.00 62.12 91 PRO A O 1
ATOM 743 N N . THR A 1 92 ? 0.652 9.028 -16.747 1.00 60.84 92 THR A N 1
ATOM 744 C CA . THR A 1 92 ? 0.160 10.311 -16.239 1.00 60.84 92 THR A CA 1
ATOM 745 C C . THR A 1 92 ? 0.694 11.540 -16.983 1.00 60.84 92 THR A C 1
ATOM 747 O O . THR A 1 92 ? 0.274 12.635 -16.612 1.00 60.84 92 THR A O 1
ATOM 750 N N . PHE A 1 93 ? 1.592 11.409 -17.973 1.00 53.97 93 PHE A N 1
ATOM 751 C CA . PHE A 1 93 ? 2.060 12.523 -18.820 1.00 53.97 93 PHE A CA 1
ATOM 752 C C . PHE A 1 93 ? 2.481 12.081 -20.228 1.00 53.97 93 PHE A C 1
ATOM 754 O O . PHE A 1 93 ? 3.357 11.196 -20.338 1.00 53.97 93 PHE A O 1
#

Mean predicted aligned error: 16.21 Å